Protein AF-A0A5J4PIX0-F1 (afdb_monomer_lite)

Foldseek 3Di:
DDDPDFAFDPVLQDDDPVCVVVPDPVVVVVSVVVVVVVCVVPVDSTDTDDDDDPVVVVVVVVVVVVVVVVVVVVVVVVVVVVVVD

pLDDT: mean 73.71, std 15.35, range [39.31, 95.88]

Structure (mmCIF, N/CA/C/O backbone):
data_AF-A0A5J4PIX0-F1
#
_entry.id   AF-A0A5J4PIX0-F1
#
loop_
_atom_site.group_PDB
_atom_site.id
_atom_site.type_symbol
_atom_site.label_atom_id
_atom_site.label_alt_id
_atom_site.label_comp_id
_atom_site.label_asym_id
_atom_site.label_entity_id
_atom_site.label_seq_id
_atom_site.pdbx_PDB_ins_code
_atom_site.Cartn_x
_atom_site.Cartn_y
_atom_site.Cartn_z
_atom_site.occupancy
_atom_site.B_iso_or_equiv
_atom_site.auth_seq_id
_atom_site.auth_comp_id
_atom_site.auth_asym_id
_atom_site.auth_atom_id
_atom_site.pdbx_PDB_model_num
ATOM 1 N N . MET A 1 1 ? -4.746 9.981 -23.450 1.00 39.31 1 MET A N 1
ATOM 2 C CA . MET A 1 1 ? -4.532 8.541 -23.717 1.00 39.31 1 MET A CA 1
ATOM 3 C C . MET A 1 1 ? -3.931 7.902 -22.476 1.00 39.31 1 MET A C 1
ATOM 5 O O . MET A 1 1 ? -2.931 8.415 -21.993 1.00 39.31 1 MET A O 1
ATOM 9 N N . GLY A 1 2 ? -4.555 6.863 -21.916 1.00 48.62 2 GLY A N 1
ATOM 10 C CA . GLY A 1 2 ? -4.021 6.172 -20.737 1.00 48.62 2 GLY A CA 1
ATOM 11 C C . GLY A 1 2 ? -2.889 5.220 -21.122 1.00 48.62 2 GLY A C 1
ATOM 12 O O . GLY A 1 2 ? -3.059 4.413 -22.031 1.00 48.62 2 GLY A O 1
ATOM 13 N N . ILE A 1 3 ? -1.743 5.312 -20.445 1.00 60.56 3 ILE A N 1
ATOM 14 C CA . ILE A 1 3 ? -0.647 4.353 -20.622 1.00 60.56 3 ILE A CA 1
ATOM 15 C C . ILE A 1 3 ? -0.961 3.124 -19.765 1.00 60.56 3 ILE A C 1
ATOM 17 O O . ILE A 1 3 ? -1.096 3.233 -18.544 1.00 60.56 3 ILE A O 1
ATOM 21 N N . ASN A 1 4 ? -1.075 1.956 -20.400 1.00 57.28 4 ASN A N 1
ATOM 22 C CA . ASN A 1 4 ? -1.290 0.680 -19.716 1.00 57.28 4 ASN A CA 1
ATOM 23 C C . ASN A 1 4 ? 0.010 0.208 -19.046 1.00 57.28 4 ASN A C 1
ATOM 25 O O . ASN A 1 4 ? 0.710 -0.674 -19.542 1.00 57.28 4 ASN A O 1
ATOM 29 N N . ASN A 1 5 ? 0.333 0.832 -17.915 1.00 62.38 5 ASN A N 1
ATOM 30 C CA . ASN A 1 5 ? 1.476 0.477 -17.085 1.00 62.38 5 ASN A CA 1
ATOM 31 C C . ASN A 1 5 ? 1.263 -0.902 -16.452 1.00 62.38 5 ASN A C 1
ATOM 33 O O . ASN A 1 5 ? 0.246 -1.149 -15.804 1.00 62.38 5 ASN A O 1
ATOM 37 N N . ILE A 1 6 ? 2.250 -1.782 -16.604 1.00 68.94 6 ILE A N 1
ATOM 38 C CA . ILE A 1 6 ? 2.256 -3.122 -16.016 1.00 68.94 6 ILE A CA 1
ATOM 39 C C . ILE A 1 6 ? 3.429 -3.266 -15.055 1.00 68.94 6 ILE A C 1
ATOM 41 O O . ILE A 1 6 ? 4.557 -2.902 -15.375 1.00 68.94 6 ILE A O 1
ATOM 45 N N . VAL A 1 7 ? 3.151 -3.812 -13.873 1.00 67.81 7 VAL A N 1
ATOM 46 C CA . VAL A 1 7 ? 4.165 -4.085 -12.853 1.00 67.81 7 VAL A CA 1
ATOM 47 C C . VAL A 1 7 ? 4.632 -5.530 -13.017 1.00 67.81 7 VAL A C 1
ATOM 49 O O . VAL A 1 7 ? 3.818 -6.453 -13.098 1.00 67.81 7 VAL A O 1
ATOM 52 N N . ILE A 1 8 ? 5.946 -5.717 -13.094 1.00 68.88 8 ILE A N 1
ATOM 53 C CA . ILE A 1 8 ? 6.611 -7.015 -13.242 1.00 68.88 8 ILE A CA 1
ATOM 54 C C . ILE A 1 8 ? 7.685 -7.160 -12.166 1.00 68.88 8 ILE A C 1
ATOM 56 O O . ILE A 1 8 ? 8.210 -6.162 -11.672 1.00 68.88 8 ILE A O 1
ATOM 60 N N . ASN A 1 9 ? 8.006 -8.399 -11.805 1.00 70.06 9 ASN A N 1
ATOM 61 C CA . ASN A 1 9 ? 9.138 -8.686 -10.936 1.00 70.06 9 ASN A CA 1
ATOM 62 C C . ASN A 1 9 ? 10.449 -8.375 -11.691 1.00 70.06 9 ASN A C 1
ATOM 64 O O . ASN A 1 9 ? 10.621 -8.882 -12.802 1.00 70.06 9 ASN A O 1
ATOM 68 N N . PRO A 1 10 ? 11.383 -7.573 -11.141 1.00 68.12 10 PRO A N 1
ATOM 69 C CA . PRO A 1 10 ? 12.649 -7.280 -11.815 1.00 68.12 10 PRO A CA 1
ATOM 70 C C . PRO A 1 10 ? 13.499 -8.531 -12.080 1.00 68.12 10 PRO A C 1
ATOM 72 O O . PRO A 1 10 ? 14.219 -8.553 -13.073 1.00 68.12 10 PRO A O 1
ATOM 75 N N . ALA A 1 11 ? 13.390 -9.580 -11.255 1.00 68.56 11 ALA A N 1
ATOM 76 C CA . ALA A 1 11 ? 14.140 -10.823 -11.461 1.00 68.56 11 ALA A CA 1
ATOM 77 C C . ALA A 1 11 ? 13.665 -11.639 -12.681 1.00 68.56 11 ALA A C 1
ATOM 79 O O . ALA A 1 11 ? 14.439 -12.425 -13.219 1.00 68.56 11 ALA A O 1
ATOM 80 N N . ASP A 1 12 ? 12.432 -11.425 -13.155 1.00 64.88 12 ASP A N 1
ATOM 81 C CA . ASP A 1 12 ? 11.916 -12.104 -14.350 1.00 64.88 12 ASP A CA 1
ATOM 82 C C . ASP A 1 12 ? 12.432 -11.438 -15.645 1.00 64.88 12 ASP A C 1
ATOM 84 O O . ASP A 1 12 ? 12.286 -11.990 -16.737 1.00 64.88 12 ASP A O 1
ATOM 88 N N . VAL A 1 13 ? 13.024 -10.237 -15.555 1.00 68.62 13 VAL A N 1
ATOM 89 C CA . VAL A 1 13 ? 13.575 -9.512 -16.707 1.00 68.62 13 VAL A CA 1
ATOM 90 C C . VAL A 1 13 ? 14.981 -10.042 -17.018 1.00 68.62 13 VAL A C 1
ATOM 92 O O . VAL A 1 13 ? 15.900 -9.819 -16.227 1.00 68.62 13 VAL A O 1
ATOM 95 N N . PRO A 1 14 ? 15.211 -10.684 -18.183 1.00 66.25 14 PRO A N 1
ATOM 96 C CA . PRO A 1 14 ? 16.518 -11.239 -18.518 1.00 66.25 14 PRO A CA 1
ATOM 97 C C . PRO A 1 14 ? 17.532 -10.112 -18.763 1.00 66.25 14 PRO A C 1
ATOM 99 O O . PRO A 1 14 ? 17.567 -9.499 -19.834 1.00 66.25 14 PRO A O 1
ATOM 102 N N . THR A 1 15 ? 18.361 -9.834 -17.759 1.00 67.56 15 THR A N 1
ATOM 103 C CA . THR A 1 15 ? 19.435 -8.832 -17.781 1.00 67.56 15 THR A CA 1
ATOM 104 C C . THR A 1 15 ? 20.795 -9.509 -17.662 1.00 67.56 15 THR A C 1
ATOM 106 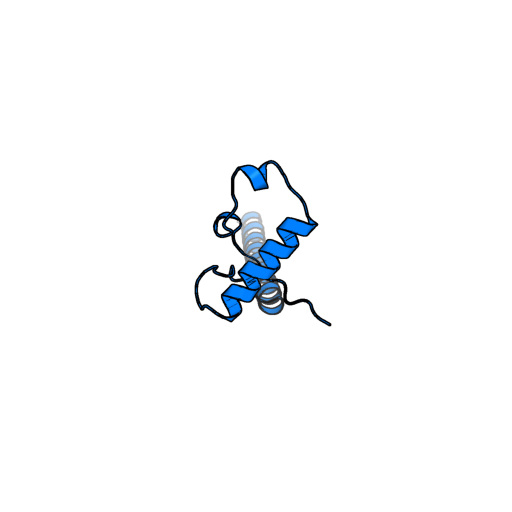O O . THR A 1 15 ? 20.981 -10.442 -16.887 1.00 67.56 15 THR A O 1
ATOM 109 N N . SER A 1 16 ? 21.754 -9.053 -18.461 1.00 69.69 16 SER A N 1
ATOM 110 C CA . SER A 1 16 ? 23.147 -9.476 -18.384 1.00 69.69 16 SER A CA 1
ATOM 111 C C . SER A 1 16 ? 23.893 -8.639 -17.347 1.00 69.69 16 SER A C 1
ATOM 113 O O . SER A 1 16 ? 23.627 -7.448 -17.183 1.00 69.69 16 SER A O 1
ATOM 115 N N . GLN A 1 17 ? 24.888 -9.234 -16.686 1.00 61.34 17 GLN A N 1
ATOM 116 C CA . GLN A 1 17 ? 25.732 -8.545 -15.702 1.00 61.34 17 GLN A CA 1
ATOM 117 C C . GLN A 1 17 ? 26.411 -7.293 -16.291 1.00 61.34 17 GLN A C 1
ATOM 119 O O . GLN A 1 17 ? 26.586 -6.298 -15.593 1.00 61.34 17 GLN A O 1
ATOM 124 N N . LYS A 1 18 ? 26.724 -7.311 -17.597 1.00 62.34 18 LYS A N 1
ATOM 125 C CA . LYS A 1 18 ? 27.285 -6.160 -18.320 1.00 62.34 18 LYS A CA 1
ATOM 126 C C . LYS A 1 18 ? 26.293 -4.996 -18.455 1.00 62.34 18 LYS A C 1
ATOM 128 O O . LYS A 1 18 ? 26.703 -3.852 -18.309 1.00 62.34 18 LYS A O 1
ATOM 133 N N . GLU A 1 19 ? 25.009 -5.275 -18.684 1.00 64.88 19 GLU A N 1
ATOM 134 C CA . GLU A 1 19 ? 23.948 -4.251 -18.762 1.00 64.88 19 GLU A CA 1
ATOM 135 C C . GLU A 1 19 ? 23.627 -3.676 -17.374 1.00 64.88 19 GLU A C 1
ATOM 137 O O . GLU A 1 19 ? 23.374 -2.487 -17.241 1.00 64.88 19 GLU A O 1
ATOM 142 N N . GLN A 1 20 ? 23.713 -4.481 -16.307 1.00 63.38 20 GLN A N 1
ATOM 143 C CA . GLN A 1 20 ? 23.566 -3.949 -14.945 1.00 63.38 20 GLN A CA 1
ATOM 144 C C . GLN A 1 20 ? 24.683 -2.963 -14.562 1.00 63.38 20 GLN A C 1
ATOM 146 O O . GLN A 1 20 ? 24.447 -2.063 -13.756 1.00 63.38 20 GLN A O 1
ATOM 151 N N . LEU A 1 21 ? 25.878 -3.129 -15.142 1.00 63.56 21 LEU A N 1
ATOM 152 C CA . LEU A 1 21 ? 27.027 -2.241 -14.951 1.00 63.56 21 LEU A CA 1
ATOM 153 C C . LEU A 1 21 ? 27.002 -1.023 -15.898 1.00 63.56 21 LEU A C 1
ATOM 155 O O . LEU A 1 21 ? 27.473 0.048 -15.528 1.00 63.56 21 LEU A O 1
ATOM 159 N N . GLN A 1 22 ? 26.449 -1.183 -17.105 1.00 64.81 22 GLN A N 1
ATOM 160 C CA . GLN A 1 22 ? 26.267 -0.138 -18.121 1.00 64.81 22 GLN A CA 1
ATOM 161 C C . GLN A 1 22 ? 24.772 0.162 -18.304 1.00 64.81 22 GLN A C 1
ATOM 163 O O . GLN A 1 22 ? 24.151 -0.289 -19.267 1.00 64.81 22 GLN A O 1
ATOM 168 N N . LYS A 1 23 ? 24.198 0.911 -17.354 1.00 65.31 23 LYS A N 1
ATOM 169 C CA . LYS A 1 23 ? 22.804 1.373 -17.416 1.00 65.31 23 LYS A CA 1
ATOM 170 C C . LYS A 1 23 ? 22.653 2.526 -18.404 1.00 65.31 23 LYS A C 1
ATOM 172 O O . LYS A 1 23 ? 22.996 3.659 -18.078 1.0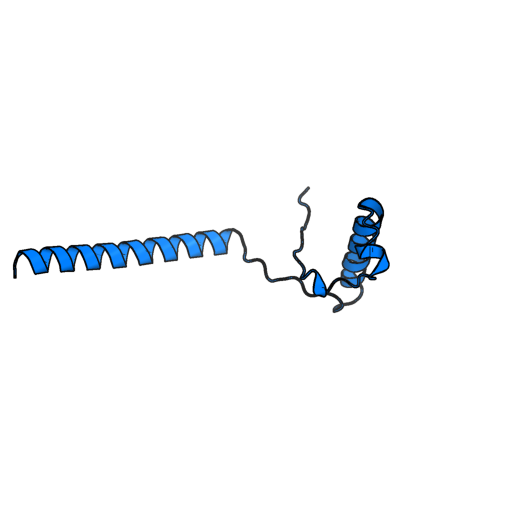0 65.31 23 LYS A O 1
ATOM 177 N N . ASP A 1 24 ? 22.072 2.227 -19.561 1.00 73.88 24 ASP A N 1
ATOM 178 C CA . ASP A 1 24 ? 21.660 3.207 -20.565 1.00 73.88 24 ASP A CA 1
ATOM 179 C C . ASP A 1 24 ? 20.128 3.195 -20.703 1.00 73.88 24 ASP A C 1
ATOM 181 O O . ASP A 1 24 ? 19.559 2.374 -21.434 1.00 73.88 24 ASP A O 1
ATOM 185 N N . ASP A 1 25 ? 19.455 4.162 -20.069 1.00 66.69 25 ASP A N 1
ATOM 186 C CA . ASP A 1 25 ? 17.992 4.352 -20.106 1.00 66.69 25 ASP A CA 1
ATOM 187 C C . ASP A 1 25 ? 17.329 4.167 -21.496 1.00 66.69 25 ASP A C 1
ATOM 189 O O . ASP A 1 25 ? 16.293 3.487 -21.578 1.00 66.69 25 ASP A O 1
ATOM 193 N N . PRO A 1 26 ? 17.860 4.708 -22.622 1.00 72.56 26 PRO A N 1
ATOM 194 C CA . PRO A 1 26 ? 17.241 4.518 -23.938 1.00 72.56 26 PRO A CA 1
ATOM 195 C C . PRO A 1 26 ? 17.398 3.094 -24.494 1.00 72.56 26 PRO A C 1
ATOM 197 O O . PRO A 1 26 ? 16.619 2.687 -25.363 1.00 72.56 26 PRO A O 1
ATOM 200 N N . THR A 1 27 ? 18.386 2.328 -24.031 1.00 69.75 27 THR A N 1
ATOM 201 C CA . THR A 1 27 ? 18.597 0.926 -24.417 1.00 69.75 27 THR A CA 1
ATOM 202 C C . THR A 1 27 ? 17.703 0.010 -23.588 1.00 69.75 27 THR A C 1
ATOM 204 O O . THR A 1 27 ? 16.966 -0.799 -24.165 1.00 69.75 27 THR A O 1
ATOM 207 N N . ASP A 1 28 ? 17.660 0.215 -22.271 1.00 68.19 28 ASP A N 1
ATOM 208 C CA . ASP A 1 28 ? 16.806 -0.540 -21.350 1.00 68.19 28 ASP A CA 1
ATOM 209 C C . ASP A 1 28 ? 15.317 -0.352 -21.662 1.00 68.19 28 ASP A C 1
ATOM 211 O O . ASP A 1 28 ? 14.577 -1.332 -21.796 1.00 68.19 28 ASP A O 1
ATOM 215 N N . SER A 1 29 ? 14.878 0.883 -21.924 1.00 69.44 29 SER A N 1
ATOM 216 C CA . SER A 1 29 ? 13.498 1.176 -22.343 1.00 69.44 29 SER A CA 1
ATOM 217 C C . SER A 1 29 ? 13.101 0.417 -23.615 1.00 69.44 29 SER A C 1
ATOM 219 O O . SER A 1 29 ? 11.993 -0.116 -23.723 1.00 69.44 29 SER A O 1
ATOM 221 N N . ARG A 1 30 ? 14.019 0.306 -24.586 1.00 71.44 30 ARG A N 1
ATOM 222 C CA . ARG A 1 30 ? 13.792 -0.414 -25.849 1.00 71.44 30 ARG A CA 1
ATOM 223 C C . ARG A 1 30 ? 13.777 -1.931 -25.644 1.00 71.44 30 ARG A C 1
ATOM 225 O O . ARG A 1 30 ? 13.011 -2.633 -26.308 1.00 71.44 30 ARG A O 1
ATOM 232 N N . LYS A 1 31 ? 14.583 -2.443 -24.711 1.00 71.44 31 LYS A N 1
ATOM 233 C CA . LYS A 1 31 ? 14.612 -3.856 -24.315 1.00 71.44 31 LYS A CA 1
ATOM 234 C C . LYS A 1 31 ? 13.329 -4.268 -23.590 1.00 71.44 31 LYS A C 1
ATOM 236 O O . LYS A 1 31 ?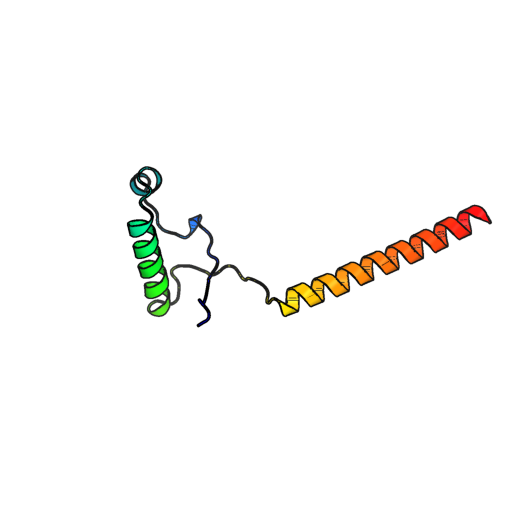 12.733 -5.277 -23.967 1.00 71.44 31 LYS A O 1
ATOM 241 N N . LEU A 1 32 ? 12.858 -3.453 -22.645 1.00 70.44 32 LEU A N 1
ATOM 242 C CA . LEU A 1 32 ? 11.561 -3.617 -21.984 1.00 70.44 32 LEU A CA 1
ATOM 243 C C . LEU A 1 32 ? 10.413 -3.551 -23.001 1.00 70.44 32 LEU A C 1
ATOM 245 O O . LEU A 1 32 ? 9.583 -4.453 -23.050 1.00 70.44 32 LEU A O 1
ATOM 249 N N . ALA A 1 33 ? 10.400 -2.563 -23.900 1.00 69.12 33 ALA A N 1
ATOM 250 C CA . ALA A 1 33 ? 9.389 -2.494 -24.957 1.00 69.12 33 ALA A CA 1
ATOM 251 C C . ALA A 1 33 ? 9.367 -3.763 -25.836 1.00 69.12 33 ALA A C 1
ATOM 253 O O . ALA A 1 33 ? 8.291 -4.244 -26.196 1.00 69.12 33 ALA A O 1
ATOM 254 N N . ARG A 1 34 ? 10.532 -4.353 -26.148 1.00 69.50 34 ARG A N 1
ATOM 255 C CA . ARG A 1 34 ? 10.622 -5.623 -26.889 1.00 69.50 34 ARG A CA 1
ATOM 256 C C . ARG A 1 34 ? 10.139 -6.829 -26.084 1.00 69.50 34 ARG A C 1
ATOM 258 O O . ARG A 1 34 ? 9.397 -7.629 -26.647 1.00 69.50 34 ARG A O 1
ATOM 265 N N . SER A 1 35 ? 10.521 -6.981 -24.814 1.00 66.19 35 SER A N 1
ATOM 266 C CA . SER A 1 35 ? 10.088 -8.123 -23.991 1.00 66.19 35 SER A CA 1
ATOM 267 C C . SER A 1 35 ? 8.582 -8.080 -23.706 1.00 66.19 35 SER A C 1
ATOM 269 O O . SER A 1 35 ? 7.895 -9.096 -23.825 1.00 66.19 35 SER A O 1
ATOM 271 N N . LEU A 1 36 ? 8.033 -6.889 -23.456 1.00 64.25 36 LEU A N 1
ATOM 272 C CA . LEU A 1 36 ? 6.597 -6.680 -23.276 1.00 64.25 36 LEU A CA 1
ATOM 273 C C . LEU A 1 36 ? 5.809 -6.889 -24.580 1.00 64.25 36 LEU A C 1
ATOM 275 O O . LEU A 1 36 ? 4.769 -7.549 -24.567 1.00 64.25 36 LEU A O 1
ATOM 279 N N . ARG A 1 37 ? 6.319 -6.418 -25.729 1.00 60.50 37 ARG A N 1
ATOM 280 C CA . ARG A 1 37 ? 5.706 -6.684 -27.045 1.00 60.50 37 ARG A CA 1
ATOM 281 C C . ARG A 1 37 ? 5.775 -8.166 -27.423 1.00 60.50 37 ARG A C 1
ATOM 283 O O . ARG A 1 37 ? 4.824 -8.679 -28.005 1.00 60.50 37 ARG A O 1
ATOM 290 N N . ALA A 1 38 ? 6.846 -8.870 -27.052 1.00 54.34 38 ALA A N 1
ATOM 291 C CA . ALA A 1 38 ? 6.970 -10.312 -27.252 1.00 54.34 38 ALA A CA 1
ATOM 292 C C . ALA A 1 38 ? 5.962 -11.115 -26.409 1.00 54.34 38 ALA A C 1
ATOM 294 O O . ALA A 1 38 ? 5.397 -12.075 -26.931 1.00 54.34 38 ALA A O 1
ATOM 295 N N . ARG A 1 39 ? 5.647 -10.695 -25.167 1.00 54.50 39 ARG A N 1
ATOM 296 C CA . ARG A 1 39 ? 4.559 -11.293 -24.360 1.00 54.50 39 ARG A CA 1
ATOM 297 C C . ARG A 1 39 ? 3.213 -11.239 -25.097 1.00 54.50 39 ARG A C 1
ATOM 299 O O . ARG A 1 39 ? 2.455 -12.199 -25.036 1.00 54.50 39 ARG A O 1
ATOM 306 N N . SER A 1 40 ? 2.931 -10.159 -25.835 1.00 49.84 40 SER A N 1
ATOM 307 C CA . SER A 1 40 ? 1.689 -10.043 -26.620 1.00 49.84 40 SER A CA 1
ATOM 308 C C . SER A 1 40 ? 1.586 -11.039 -27.786 1.00 49.84 40 SER A C 1
ATOM 310 O O . SER A 1 40 ? 0.495 -11.206 -28.323 1.00 49.84 40 SER A O 1
ATOM 312 N N . LEU A 1 41 ? 2.696 -11.669 -28.193 1.00 45.69 41 LEU A N 1
ATOM 313 C CA . LEU A 1 41 ? 2.756 -12.664 -29.274 1.00 45.69 41 LEU A CA 1
ATOM 314 C C . LEU A 1 41 ? 3.050 -14.089 -28.773 1.00 45.69 41 LEU A C 1
ATOM 316 O O . LEU A 1 41 ? 2.778 -15.055 -29.481 1.00 45.69 41 LEU A O 1
ATOM 320 N N . ARG A 1 42 ? 3.637 -14.236 -27.579 1.00 41.09 42 ARG A N 1
ATOM 321 C CA . ARG A 1 42 ? 3.947 -15.519 -26.935 1.00 41.09 42 ARG A CA 1
ATOM 322 C C . ARG A 1 42 ? 3.481 -15.500 -25.483 1.00 41.09 42 ARG A C 1
ATOM 324 O O . ARG A 1 42 ? 4.084 -14.852 -24.625 1.00 41.09 42 ARG A O 1
ATOM 331 N N . ALA A 1 43 ? 2.420 -16.255 -25.226 1.00 41.62 43 ALA A N 1
ATOM 332 C CA . ALA A 1 43 ? 1.715 -16.328 -23.953 1.00 41.62 43 ALA A CA 1
ATOM 333 C C . ALA A 1 43 ? 2.524 -17.040 -22.843 1.00 41.62 43 ALA A C 1
ATOM 335 O O . ALA A 1 43 ? 2.196 -18.161 -22.469 1.00 41.62 43 ALA A O 1
ATOM 336 N N . GLY A 1 44 ? 3.572 -16.403 -22.294 1.00 51.03 44 GLY A N 1
ATOM 337 C CA . GLY A 1 44 ? 4.190 -16.930 -21.065 1.00 51.03 44 GLY A CA 1
ATOM 338 C C . GLY A 1 44 ? 5.520 -16.373 -20.540 1.00 51.03 44 GLY A C 1
ATOM 339 O O . GLY A 1 44 ? 5.884 -16.752 -19.437 1.00 51.03 44 GLY A O 1
ATOM 340 N N . SER A 1 45 ? 6.273 -15.507 -21.237 1.00 53.19 45 SER A N 1
ATOM 341 C CA . SER A 1 45 ? 7.679 -15.259 -20.817 1.00 53.19 45 SER A CA 1
ATOM 342 C C . SER A 1 45 ? 7.888 -14.374 -19.574 1.00 53.19 45 SER A C 1
ATOM 344 O O . SER A 1 45 ? 9.014 -14.264 -19.106 1.00 53.19 45 SER A O 1
ATOM 346 N N . LEU A 1 46 ? 6.857 -13.674 -19.103 1.00 57.59 46 LEU A N 1
ATOM 347 C CA . LEU A 1 46 ? 6.902 -12.721 -17.988 1.00 57.59 46 LEU A CA 1
ATOM 348 C C . LEU A 1 46 ? 5.507 -12.712 -17.359 1.00 57.59 46 LEU A C 1
ATOM 350 O O . LEU A 1 46 ? 4.546 -12.431 -18.082 1.00 57.59 46 LEU A O 1
ATOM 354 N N . THR A 1 47 ? 5.353 -12.903 -16.053 1.00 60.31 47 THR A N 1
ATOM 355 C CA . THR A 1 47 ? 4.053 -12.746 -15.372 1.00 60.31 47 THR A CA 1
ATOM 356 C C . THR A 1 47 ? 3.881 -11.306 -14.882 1.00 60.31 47 THR A C 1
ATOM 358 O O . THR A 1 47 ? 4.837 -10.624 -14.522 1.00 60.31 47 THR A O 1
ATOM 361 N N . ALA A 1 48 ? 2.665 -10.762 -14.973 1.00 63.81 48 ALA A N 1
ATOM 362 C CA . ALA A 1 48 ? 2.367 -9.465 -14.368 1.00 63.81 48 ALA A CA 1
ATOM 363 C C . ALA A 1 48 ? 2.006 -9.694 -12.899 1.00 63.81 48 ALA A C 1
ATOM 365 O O . ALA A 1 48 ? 1.212 -10.585 -12.596 1.00 63.81 48 ALA A O 1
ATOM 366 N N . ILE A 1 49 ? 2.555 -8.883 -11.996 1.00 67.38 49 ILE A N 1
ATOM 367 C CA . ILE A 1 49 ? 2.141 -8.912 -10.593 1.00 67.38 49 ILE A CA 1
ATOM 368 C C . ILE A 1 49 ? 0.685 -8.439 -10.538 1.00 67.38 49 ILE A C 1
ATOM 370 O O . ILE A 1 49 ? 0.335 -7.425 -11.146 1.00 67.38 49 ILE A O 1
ATOM 374 N N . HIS A 1 50 ? -0.178 -9.171 -9.827 1.00 72.25 50 HIS A N 1
ATOM 375 C CA . HIS A 1 50 ? -1.581 -8.791 -9.682 1.00 72.25 50 HIS A CA 1
ATOM 376 C C . HIS A 1 50 ? -1.699 -7.496 -8.864 1.00 72.25 50 HIS A C 1
ATOM 378 O O . HIS A 1 50 ? -1.677 -7.506 -7.632 1.00 72.25 50 HIS A O 1
ATOM 384 N N . VAL A 1 51 ? -1.833 -6.369 -9.563 1.00 71.06 51 VAL A N 1
ATOM 385 C CA . VAL A 1 51 ? -2.133 -5.072 -8.955 1.00 71.06 51 VAL A CA 1
ATOM 386 C C . VAL A 1 51 ? -3.648 -4.987 -8.737 1.00 71.06 51 VAL A C 1
ATOM 388 O O 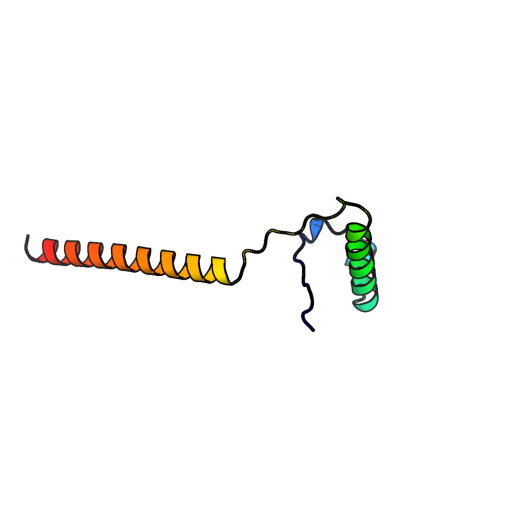. VAL A 1 51 ? -4.399 -5.036 -9.713 1.00 71.06 51 VAL A O 1
ATOM 391 N N . PRO A 1 52 ? -4.132 -4.858 -7.487 1.00 73.44 52 PRO A N 1
ATOM 392 C CA . PRO A 1 52 ? -5.560 -4.729 -7.228 1.00 73.44 52 PRO A CA 1
ATOM 393 C C . PRO A 1 52 ? -6.100 -3.409 -7.783 1.00 73.44 52 PRO A C 1
ATOM 395 O O . PRO A 1 52 ? -5.413 -2.385 -7.772 1.00 73.44 52 PRO A O 1
ATOM 398 N N . SER A 1 53 ? -7.356 -3.419 -8.232 1.00 80.81 53 SER A N 1
ATOM 399 C CA . SER A 1 53 ? -7.991 -2.219 -8.780 1.00 80.81 53 SER A CA 1
ATOM 400 C C . SER A 1 53 ? -8.065 -1.087 -7.743 1.00 80.81 53 SER A C 1
ATOM 402 O O . SER A 1 53 ? -8.144 -1.328 -6.532 1.00 80.81 53 SER A O 1
ATOM 404 N N . LYS A 1 54 ? -8.112 0.168 -8.216 1.00 80.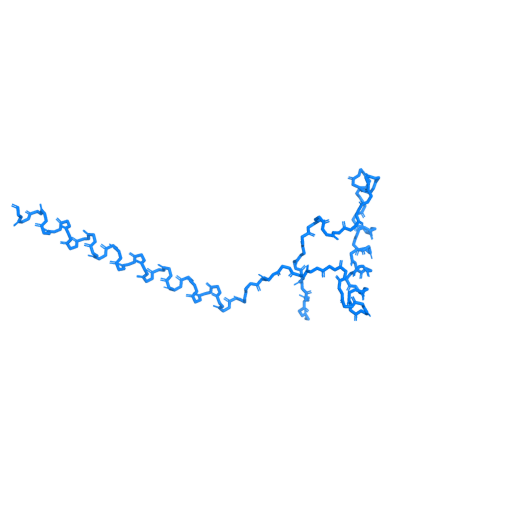31 54 LYS A N 1
ATOM 405 C CA . LYS A 1 54 ? -8.321 1.332 -7.337 1.00 80.31 54 LYS A CA 1
ATOM 406 C C . LYS A 1 54 ? -9.595 1.189 -6.501 1.00 80.31 54 LYS A C 1
ATOM 408 O O . LYS A 1 54 ? -9.581 1.561 -5.334 1.00 80.31 54 LYS A O 1
ATOM 413 N N . GLN A 1 55 ? -10.668 0.629 -7.058 1.00 82.62 55 GLN A N 1
ATOM 414 C CA . GLN A 1 55 ? -11.915 0.386 -6.331 1.00 82.62 55 GLN A CA 1
ATOM 415 C C . GLN A 1 55 ? -11.701 -0.607 -5.175 1.00 82.62 55 GLN A C 1
ATOM 417 O O . GLN A 1 55 ? -11.976 -0.282 -4.022 1.00 82.62 55 GLN A O 1
ATOM 422 N N . THR A 1 56 ? -11.081 -1.756 -5.455 1.00 82.31 56 THR A N 1
ATOM 423 C CA . THR A 1 56 ? -10.767 -2.794 -4.456 1.00 82.31 56 THR A CA 1
ATOM 424 C C . THR A 1 56 ? -9.857 -2.279 -3.331 1.00 82.31 56 THR A C 1
ATOM 426 O O . THR A 1 56 ? -9.934 -2.747 -2.193 1.00 82.31 56 THR A O 1
ATOM 429 N N . LEU A 1 57 ? -8.987 -1.302 -3.613 1.00 84.88 57 LEU A N 1
ATOM 430 C CA . LEU A 1 57 ? -8.172 -0.633 -2.592 1.00 84.88 57 LEU A CA 1
ATOM 431 C C . LEU A 1 57 ? -9.005 0.281 -1.676 1.00 84.88 57 LEU A C 1
ATOM 433 O O . LEU A 1 57 ? -8.806 0.246 -0.460 1.00 84.88 57 LEU A O 1
ATOM 437 N N . HIS A 1 58 ? -9.962 1.042 -2.220 1.00 86.88 58 HIS A N 1
ATOM 438 C CA . HIS A 1 58 ? -10.886 1.853 -1.415 1.00 86.88 58 HIS A CA 1
ATOM 439 C C . HIS A 1 58 ? -11.785 0.973 -0.535 1.00 86.88 58 HIS A C 1
ATOM 441 O O . HIS A 1 58 ? -11.891 1.222 0.665 1.00 86.88 58 HIS A O 1
ATOM 447 N N . GLU A 1 59 ? -12.349 -0.104 -1.087 1.00 89.62 59 GLU A N 1
ATOM 448 C CA . GLU A 1 59 ? -13.166 -1.080 -0.349 1.00 89.62 59 GLU A CA 1
ATOM 449 C C . GLU A 1 59 ? -12.395 -1.684 0.839 1.00 89.62 59 GLU A C 1
ATOM 451 O O . GLU A 1 59 ? -12.892 -1.697 1.969 1.00 89.62 59 GLU A O 1
ATOM 456 N N . ARG A 1 60 ? -11.131 -2.093 0.637 1.00 89.38 60 ARG A N 1
ATOM 457 C CA . ARG A 1 60 ? -10.259 -2.546 1.739 1.00 89.38 60 ARG A CA 1
ATOM 458 C C . ARG A 1 60 ? -10.015 -1.464 2.787 1.00 89.38 60 ARG A C 1
ATOM 460 O O . ARG A 1 60 ? -9.939 -1.793 3.970 1.00 89.38 60 ARG A O 1
ATOM 467 N N . SER A 1 61 ? -9.860 -0.204 2.379 1.00 91.12 61 SER A N 1
ATOM 468 C CA . SER A 1 61 ? -9.682 0.915 3.312 1.00 91.12 61 SER A CA 1
ATOM 469 C C . SER A 1 61 ? -10.916 1.084 4.205 1.00 91.12 61 SER A C 1
ATOM 471 O O . SER A 1 61 ? -10.792 1.093 5.429 1.00 91.12 61 SER A O 1
ATOM 473 N N . LEU A 1 62 ? -12.116 1.082 3.613 1.00 92.94 62 LEU A N 1
ATOM 474 C CA . LEU A 1 62 ? -13.390 1.172 4.337 1.00 92.94 62 LEU A CA 1
ATOM 475 C C . LEU A 1 62 ? -13.565 0.028 5.349 1.00 92.94 62 LEU A C 1
ATOM 477 O O . LEU A 1 62 ? -13.889 0.274 6.513 1.00 92.94 62 LEU A O 1
ATOM 481 N N . VAL A 1 63 ? -13.290 -1.218 4.945 1.00 94.06 63 VAL A N 1
ATOM 482 C CA . VAL A 1 63 ? -13.363 -2.388 5.841 1.00 94.06 63 VAL A CA 1
ATOM 483 C C . VAL A 1 63 ? -12.358 -2.275 6.993 1.00 94.06 63 VAL A C 1
ATOM 485 O O . VAL A 1 63 ? -12.710 -2.545 8.144 1.00 94.06 63 VAL A O 1
ATOM 488 N N . ARG A 1 64 ? -11.124 -1.824 6.721 1.00 94.12 64 ARG A N 1
ATOM 489 C CA . ARG A 1 64 ? -10.102 -1.595 7.756 1.00 94.12 64 ARG A CA 1
ATOM 490 C C . ARG A 1 64 ? -10.551 -0.539 8.763 1.00 94.12 64 ARG A C 1
ATOM 492 O O . ARG A 1 64 ? -10.542 -0.835 9.957 1.00 94.12 64 ARG A O 1
ATOM 499 N N . VAL A 1 65 ? -11.004 0.630 8.303 1.00 95.38 65 VAL A N 1
ATOM 500 C CA . VAL A 1 65 ? -11.491 1.720 9.170 1.00 95.38 65 VAL A CA 1
ATOM 501 C C . VAL A 1 65 ? -12.656 1.246 10.040 1.00 95.38 65 VAL A C 1
ATOM 503 O O . VAL A 1 65 ? -12.606 1.408 11.259 1.00 95.38 65 VAL A O 1
ATOM 506 N N . ARG A 1 66 ? -13.650 0.557 9.459 1.00 94.69 66 ARG A N 1
ATOM 507 C CA . ARG A 1 66 ? -14.757 -0.049 10.219 1.00 94.69 66 ARG A CA 1
ATOM 508 C C . ARG A 1 66 ? -14.250 -1.013 11.296 1.00 94.69 66 ARG A C 1
ATOM 510 O O . ARG A 1 66 ? -14.742 -0.977 12.422 1.00 94.69 66 ARG A O 1
ATOM 517 N N . SER A 1 67 ? -13.268 -1.859 10.977 1.00 94.69 67 SER A N 1
ATOM 518 C CA . SER A 1 67 ? -12.710 -2.818 11.940 1.00 94.69 67 SER A CA 1
ATOM 519 C C . SER A 1 67 ? -11.977 -2.139 13.106 1.00 94.69 67 SER A C 1
ATOM 521 O O . SER A 1 67 ? -12.084 -2.606 14.240 1.00 94.69 67 SER A O 1
ATOM 523 N N . SER A 1 68 ? -11.283 -1.023 12.852 1.00 95.25 68 SER A N 1
ATOM 524 C CA . SER A 1 68 ? -10.630 -0.217 13.890 1.00 95.25 68 SER A CA 1
ATOM 525 C C . SER A 1 68 ? -11.661 0.451 14.796 1.00 95.25 68 SER A C 1
ATOM 527 O O . SER A 1 68 ? -11.605 0.257 16.006 1.00 95.25 68 SER A O 1
ATOM 529 N N . LEU A 1 69 ? -12.670 1.116 14.218 1.00 95.88 69 LEU A N 1
ATOM 530 C CA . LEU A 1 69 ? -13.743 1.770 14.975 1.00 95.88 69 LEU A CA 1
ATOM 531 C C . LEU A 1 69 ? -14.484 0.791 15.898 1.00 95.88 69 LEU A 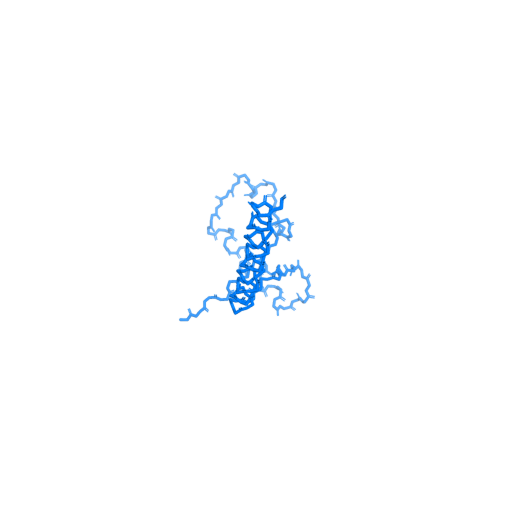C 1
ATOM 533 O O . LEU A 1 69 ? -14.697 1.096 17.068 1.00 95.88 69 LEU A O 1
ATOM 537 N N . VAL A 1 70 ? -14.817 -0.415 15.424 1.00 95.50 70 VAL A N 1
ATOM 538 C CA . VAL A 1 70 ? -15.463 -1.445 16.262 1.00 95.50 70 VAL A CA 1
ATOM 539 C C . VAL A 1 70 ? -14.551 -1.897 17.413 1.00 95.50 70 VAL A C 1
ATOM 541 O O . VAL A 1 70 ? -15.025 -2.074 18.537 1.00 95.50 70 VAL A O 1
ATOM 544 N N . LYS A 1 71 ? -13.241 -2.049 17.173 1.00 95.88 71 LYS A N 1
ATOM 545 C CA . LYS A 1 71 ? -12.261 -2.370 18.228 1.00 95.88 71 LYS A CA 1
ATOM 546 C C . LYS A 1 71 ? -12.125 -1.240 19.249 1.00 95.88 71 LYS A C 1
ATOM 548 O O . LYS A 1 71 ? -12.039 -1.521 20.442 1.00 95.88 71 LYS A O 1
ATOM 553 N N . ASP A 1 72 ? -12.125 0.013 18.800 1.00 95.62 72 ASP A N 1
ATOM 554 C CA . ASP A 1 72 ? -12.048 1.189 19.668 1.00 95.62 72 ASP A CA 1
ATOM 555 C C . ASP A 1 72 ? -13.318 1.336 20.516 1.00 95.62 72 ASP A C 1
ATOM 557 O O . ASP A 1 72 ? -13.219 1.451 21.735 1.00 95.62 72 ASP A O 1
ATOM 561 N N . MET A 1 73 ? -14.511 1.204 19.922 1.00 94.69 73 MET A N 1
ATOM 562 C CA . MET A 1 73 ? -15.787 1.189 20.653 1.00 94.69 73 MET A CA 1
ATOM 563 C C . MET A 1 73 ? -15.823 0.102 21.736 1.00 94.69 73 MET A C 1
ATOM 565 O O . MET A 1 73 ? -16.253 0.366 22.859 1.00 94.69 73 MET A O 1
ATOM 569 N N . SER A 1 74 ? -15.355 -1.112 21.428 1.00 94.00 74 SER A N 1
ATOM 570 C CA . SER A 1 74 ? -15.263 -2.200 22.409 1.00 94.00 74 SER A CA 1
ATOM 571 C C . SER A 1 74 ? -14.267 -1.884 23.529 1.00 94.00 74 SER A C 1
ATOM 573 O O . SER A 1 74 ? -14.602 -2.066 24.699 1.00 94.00 74 SER A O 1
ATOM 575 N N . ARG A 1 75 ? -13.089 -1.328 23.202 1.00 93.25 75 ARG A N 1
ATOM 576 C CA . ARG A 1 75 ? -12.103 -0.872 24.197 1.00 93.25 75 ARG A CA 1
ATOM 577 C C . ARG A 1 75 ? -12.654 0.237 25.095 1.00 93.25 75 ARG A C 1
ATOM 579 O O . ARG A 1 75 ? -12.463 0.169 26.305 1.00 93.25 75 ARG A O 1
ATOM 586 N N . PHE A 1 76 ? -13.372 1.224 24.555 1.00 95.06 76 PHE A N 1
ATOM 587 C CA . PHE A 1 76 ? -14.004 2.270 25.368 1.00 95.06 76 PHE A CA 1
ATOM 588 C C . PHE A 1 76 ? -15.070 1.697 26.307 1.00 95.06 76 PHE A C 1
ATOM 590 O O . PHE A 1 76 ? -15.046 2.001 27.496 1.00 95.06 76 PHE A O 1
ATOM 597 N N . LYS A 1 77 ? -15.944 0.801 25.827 1.00 92.88 77 LYS A N 1
ATOM 598 C CA . LYS A 1 77 ? -16.942 0.121 26.675 1.00 92.88 77 LYS A CA 1
ATOM 599 C C . LYS A 1 77 ? -16.299 -0.687 27.808 1.00 92.88 77 LYS A C 1
ATOM 601 O O . LYS A 1 77 ? -16.797 -0.657 28.930 1.00 92.88 77 LYS A O 1
ATOM 606 N N . GLN A 1 78 ? -15.192 -1.379 27.534 1.00 93.25 78 GLN A N 1
ATOM 607 C CA . GLN A 1 78 ? -14.432 -2.118 28.548 1.00 93.25 78 GLN A CA 1
ATOM 608 C C . GLN A 1 78 ? -13.785 -1.183 29.579 1.00 93.25 78 GLN A C 1
ATOM 610 O O . GLN A 1 78 ? -13.934 -1.425 30.771 1.00 93.25 78 GLN A O 1
ATOM 615 N N . ARG A 1 79 ? -13.144 -0.090 29.137 1.00 92.44 79 ARG A N 1
ATOM 616 C CA . ARG A 1 79 ? -12.532 0.912 30.031 1.00 92.44 79 ARG A CA 1
ATOM 617 C C . ARG A 1 79 ? -13.557 1.635 30.902 1.00 92.44 79 ARG A C 1
ATOM 619 O O . ARG A 1 79 ? -13.274 1.897 32.059 1.00 92.44 79 ARG A O 1
ATOM 626 N N . ILE A 1 80 ? -14.740 1.940 30.366 1.00 92.75 80 ILE A N 1
ATOM 627 C CA . ILE A 1 80 ? -15.844 2.506 31.152 1.00 92.75 80 ILE A CA 1
ATOM 628 C C . ILE A 1 80 ? -16.300 1.489 32.202 1.00 92.75 80 ILE A C 1
ATOM 630 O O . ILE A 1 80 ? -16.390 1.835 33.372 1.00 92.75 80 ILE A O 1
ATOM 634 N N . LYS A 1 81 ? -16.515 0.220 31.822 1.00 92.00 81 LYS A N 1
ATOM 635 C CA . LYS A 1 81 ? -16.894 -0.830 32.780 1.00 92.00 81 LYS A CA 1
ATOM 636 C C . LYS A 1 81 ? -15.870 -0.973 33.916 1.00 92.00 81 LYS A C 1
ATOM 638 O O . LYS A 1 81 ? -16.280 -1.004 35.066 1.00 92.00 81 LYS A O 1
ATOM 643 N N . SER A 1 82 ? -14.569 -0.983 33.615 1.00 89.38 82 SER A N 1
ATOM 644 C CA . SER A 1 82 ? -13.503 -1.098 34.626 1.00 89.38 82 SER A CA 1
ATOM 645 C C . SER A 1 82 ? -13.283 0.152 35.491 1.00 89.38 82 SER A C 1
ATOM 647 O O . SER A 1 82 ? -12.394 0.138 36.331 1.00 89.38 82 SER A O 1
ATOM 649 N N . LEU A 1 83 ? -14.008 1.251 35.255 1.00 90.00 83 LEU A N 1
ATOM 650 C CA . LEU A 1 83 ? -14.030 2.422 36.145 1.00 90.00 83 LEU A CA 1
ATOM 651 C C . LEU A 1 83 ? -15.220 2.390 37.121 1.00 90.00 83 LEU A C 1
ATOM 653 O O . LEU A 1 83 ? -15.252 3.173 38.063 1.00 90.00 83 LEU A O 1
ATOM 657 N N . PHE A 1 84 ? -16.192 1.503 36.883 1.00 80.56 84 PHE A N 1
ATOM 658 C CA . PHE A 1 84 ? -17.417 1.336 37.675 1.00 80.56 84 PHE A CA 1
ATOM 659 C C . PHE A 1 84 ? -17.564 -0.096 38.232 1.00 80.56 84 PHE A C 1
ATOM 661 O O . PHE A 1 84 ? -18.668 -0.511 38.582 1.00 80.56 84 PHE A O 1
ATOM 668 N N . THR A 1 85 ? -16.476 -0.872 38.253 1.00 69.69 85 THR A N 1
ATOM 669 C CA . THR A 1 85 ? -16.355 -2.210 38.860 1.00 69.69 85 THR A CA 1
ATOM 670 C C . THR A 1 85 ? -15.122 -2.213 39.746 1.00 69.69 85 THR A C 1
ATOM 672 O O . THR A 1 85 ? -15.258 -2.644 40.906 1.00 69.69 85 THR A O 1
#

Sequence (85 aa):
MGINNIVINPADVPTSQKEQLQKDDPTDSRKLARSLRARSLRAGSLTAIHVPSKQTLHERSLVRVRSSLVKDMSRFKQRIKSLFT

InterPro domains:
  IPR002525 Transposase IS110-like, N-terminal [PF01548] (2-84)

Radius of gyration: 24.17 Å; chains: 1; bounding box: 45×26×68 Å

Organism: NCBI:txid433724

Secondary structure (DSSP, 8-state):
---------GGGS---HHHHHS--HHHHHHHHHHHHHHHTTSTTSSPPP-PPPHHHHHHHHHHHHHHHHHHHHHHHHHHHHTT--